Protein AF-A0A7V7Y1K7-F1 (afdb_monomer)

Foldseek 3Di:
DWWFAAPVRHTDDPVCPPDDQGQWTQDPVRDTWGDDDDSQWTADPPPGWIWGDDPNDTHTDDPPDD

pLDDT: mean 85.07, std 14.0, range [36.81, 96.88]

Structure (mmCIF, N/CA/C/O backbone):
data_AF-A0A7V7Y1K7-F1
#
_entry.id   AF-A0A7V7Y1K7-F1
#
loop_
_atom_site.group_PDB
_atom_site.id
_atom_site.type_symbol
_atom_site.label_atom_id
_atom_site.label_alt_id
_atom_site.label_comp_id
_atom_site.label_asym_id
_atom_site.label_entity_id
_atom_site.label_seq_id
_atom_site.pdbx_PDB_ins_code
_atom_site.Cartn_x
_atom_site.Cartn_y
_atom_site.Cartn_z
_atom_site.occupancy
_atom_site.B_iso_or_equiv
_atom_site.auth_seq_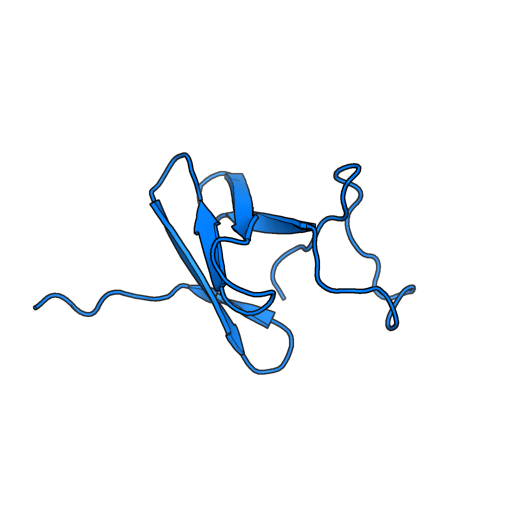id
_atom_site.auth_comp_id
_atom_site.auth_asym_id
_atom_site.auth_atom_id
_atom_site.pdbx_PDB_model_num
ATOM 1 N N . MET A 1 1 ? -5.547 -10.108 2.547 1.00 82.19 1 MET A N 1
ATOM 2 C CA . MET A 1 1 ? -4.206 -9.544 2.324 1.00 82.19 1 MET A CA 1
ATOM 3 C C . MET A 1 1 ? -4.202 -8.818 0.988 1.00 82.19 1 MET A C 1
ATOM 5 O O . MET A 1 1 ? -4.468 -9.453 -0.026 1.00 82.19 1 MET A O 1
ATOM 9 N N . ARG A 1 2 ? -4.003 -7.496 0.986 1.00 89.75 2 ARG A N 1
ATOM 10 C CA . ARG A 1 2 ? -3.963 -6.640 -0.212 1.00 89.75 2 ARG A CA 1
ATOM 11 C C . ARG A 1 2 ? -2.725 -6.960 -1.047 1.00 89.75 2 ARG A C 1
ATOM 13 O O . ARG A 1 2 ? -1.642 -7.160 -0.488 1.00 89.75 2 ARG A O 1
ATOM 20 N N . LYS A 1 3 ? -2.855 -6.983 -2.380 1.00 91.25 3 LYS A N 1
ATOM 21 C CA . LYS A 1 3 ? -1.702 -7.255 -3.252 1.00 91.25 3 LYS A CA 1
ATOM 22 C C . LYS A 1 3 ? -0.668 -6.136 -3.160 1.00 91.25 3 LYS A C 1
ATOM 24 O O . LYS A 1 3 ? -0.996 -4.950 -3.077 1.00 91.25 3 LYS A O 1
ATOM 29 N N . LYS A 1 4 ? 0.595 -6.543 -3.194 1.00 90.00 4 LYS A N 1
ATOM 30 C CA . LYS A 1 4 ? 1.783 -5.698 -3.063 1.00 90.00 4 LYS A CA 1
ATOM 31 C C . LYS A 1 4 ? 2.617 -5.868 -4.322 1.00 90.00 4 LYS A C 1
ATOM 33 O O . LYS A 1 4 ? 2.718 -6.989 -4.813 1.00 90.00 4 LYS A O 1
ATOM 38 N N . PHE A 1 5 ? 3.210 -4.794 -4.823 1.00 90.25 5 PHE A N 1
ATOM 39 C CA . PHE A 1 5 ? 3.988 -4.819 -6.058 1.00 90.25 5 PHE A CA 1
ATOM 40 C C . PHE A 1 5 ? 5.343 -4.151 -5.864 1.00 90.25 5 PHE A C 1
ATOM 42 O O . PHE A 1 5 ? 5.466 -3.166 -5.125 1.00 90.25 5 PHE A O 1
ATOM 49 N N . ASP A 1 6 ? 6.361 -4.693 -6.522 1.00 88.06 6 ASP A N 1
ATOM 50 C CA . ASP A 1 6 ? 7.711 -4.138 -6.505 1.00 88.06 6 ASP A CA 1
ATOM 51 C C . ASP A 1 6 ? 7.840 -2.937 -7.455 1.00 88.06 6 ASP A C 1
ATOM 53 O O . ASP A 1 6 ? 6.853 -2.442 -8.011 1.00 88.06 6 ASP A O 1
ATOM 57 N N . TYR A 1 7 ? 9.066 -2.436 -7.609 1.00 86.50 7 TYR A N 1
ATOM 58 C CA . TYR A 1 7 ? 9.362 -1.312 -8.498 1.00 86.50 7 TYR A CA 1
ATOM 59 C C . TYR A 1 7 ? 8.982 -1.593 -9.962 1.00 86.50 7 TYR A C 1
ATOM 61 O O . TYR A 1 7 ? 8.547 -0.687 -10.669 1.00 86.50 7 TYR A O 1
ATOM 69 N N . TRP A 1 8 ? 9.075 -2.850 -10.398 1.00 88.31 8 TRP A N 1
ATOM 70 C CA . TRP A 1 8 ? 8.742 -3.293 -11.753 1.00 88.31 8 TRP A CA 1
ATOM 71 C C . TRP A 1 8 ? 7.257 -3.633 -11.922 1.00 88.31 8 TRP A C 1
ATOM 73 O O . TRP A 1 8 ? 6.809 -3.959 -13.020 1.00 88.31 8 TRP A O 1
ATOM 83 N N . GLY A 1 9 ? 6.466 -3.536 -10.851 1.00 88.31 9 GLY A N 1
ATOM 84 C CA . GLY A 1 9 ? 5.049 -3.865 -10.871 1.00 88.31 9 GLY A CA 1
ATOM 85 C C . GLY A 1 9 ? 4.757 -5.361 -10.793 1.00 88.31 9 GLY A C 1
ATOM 86 O O . GLY A 1 9 ? 3.621 -5.755 -11.079 1.00 88.31 9 GLY A O 1
ATOM 87 N N . VAL A 1 10 ? 5.747 -6.168 -10.411 1.00 87.75 10 VAL A N 1
ATOM 88 C CA . VAL A 1 10 ? 5.618 -7.608 -10.186 1.00 87.75 10 VAL A CA 1
ATOM 89 C C . VAL A 1 10 ? 4.959 -7.824 -8.823 1.00 87.75 10 VAL A C 1
ATOM 91 O O . VAL A 1 10 ? 5.379 -7.210 -7.835 1.00 87.75 10 VAL A O 1
ATOM 94 N N . PRO A 1 11 ? 3.897 -8.645 -8.737 1.00 87.75 11 PRO A N 1
ATOM 95 C CA . PRO A 1 11 ? 3.260 -8.941 -7.466 1.00 87.75 11 PRO A CA 1
ATOM 96 C C . PRO A 1 11 ? 4.220 -9.709 -6.555 1.00 87.75 11 PRO A C 1
ATOM 98 O O . PRO A 1 11 ? 4.882 -10.655 -6.980 1.00 87.75 11 PRO A O 1
ATOM 101 N N . PHE A 1 12 ? 4.261 -9.331 -5.282 1.00 81.81 12 PHE A N 1
ATOM 102 C CA . PHE A 1 12 ? 4.976 -10.093 -4.267 1.00 81.81 12 PHE A CA 1
ATOM 103 C C . PHE A 1 12 ? 4.301 -11.461 -4.127 1.00 81.81 12 PHE A C 1
ATOM 105 O O . PHE A 1 12 ? 3.111 -11.534 -3.817 1.00 81.81 12 PHE A O 1
ATOM 112 N N . SER A 1 13 ? 5.052 -12.542 -4.330 1.00 72.12 13 SER A N 1
ATOM 113 C CA . SER A 1 13 ? 4.597 -13.887 -3.973 1.00 72.12 13 SER A CA 1
ATOM 114 C C . SER A 1 13 ? 4.853 -14.168 -2.493 1.00 72.12 13 SER A C 1
ATOM 116 O O . SER A 1 13 ? 5.834 -13.669 -1.937 1.00 72.12 13 SER A O 1
ATOM 118 N N . GLU A 1 14 ? 4.070 -15.063 -1.888 1.00 59.78 14 GLU A N 1
ATOM 119 C CA . GLU A 1 14 ? 4.323 -15.603 -0.537 1.00 59.78 14 GLU A CA 1
ATOM 120 C C . GLU A 1 14 ? 5.734 -16.209 -0.380 1.00 59.78 14 GLU A C 1
ATOM 122 O O . GLU A 1 14 ? 6.257 -16.296 0.726 1.00 59.78 14 GLU A O 1
ATOM 127 N N . LEU A 1 15 ? 6.382 -16.566 -1.496 1.00 54.12 15 LEU A N 1
ATOM 128 C CA . LEU A 1 15 ? 7.726 -17.149 -1.555 1.00 54.12 15 LEU A CA 1
ATOM 129 C C . LEU A 1 15 ? 8.873 -16.150 -1.317 1.00 54.12 15 LEU A C 1
ATOM 131 O O . LEU A 1 15 ? 10.012 -16.580 -1.143 1.00 54.12 15 LEU A O 1
ATOM 135 N N . PHE A 1 16 ? 8.606 -14.839 -1.273 1.00 56.16 16 PHE A N 1
ATOM 136 C CA . PHE A 1 16 ? 9.627 -13.816 -0.994 1.00 56.16 16 PHE A CA 1
ATOM 137 C C . PHE A 1 16 ? 9.301 -13.027 0.286 1.00 56.16 16 PHE A C 1
ATOM 139 O O . PHE A 1 16 ? 9.043 -11.822 0.228 1.00 56.16 16 PHE A O 1
ATOM 146 N N . PRO A 1 17 ? 9.334 -13.680 1.467 1.00 55.34 17 PRO A N 1
ATOM 147 C CA . PRO A 1 17 ? 8.945 -13.069 2.741 1.00 55.34 17 PRO A CA 1
ATOM 148 C C . PRO A 1 17 ? 9.887 -11.946 3.205 1.00 55.34 17 PRO A C 1
ATOM 150 O O . PRO A 1 17 ? 9.507 -11.143 4.052 1.00 55.34 17 PRO A O 1
ATOM 153 N N . ASN A 1 18 ? 11.097 -11.866 2.640 1.00 56.19 18 ASN A N 1
ATOM 154 C CA . ASN A 1 18 ? 12.149 -10.939 3.069 1.00 56.19 18 ASN A CA 1
ATOM 155 C C . ASN A 1 18 ? 12.269 -9.675 2.207 1.00 56.19 18 ASN A C 1
ATOM 157 O O . ASN A 1 18 ? 13.223 -8.915 2.376 1.00 56.19 18 ASN A O 1
ATOM 161 N N . TYR A 1 19 ? 11.358 -9.440 1.259 1.00 59.75 19 TYR A N 1
ATOM 162 C CA . TYR A 1 19 ? 11.493 -8.276 0.390 1.00 59.75 19 TYR A CA 1
ATOM 163 C C . TYR A 1 19 ? 11.153 -6.970 1.118 1.00 59.75 19 TYR A C 1
ATOM 165 O O . TYR A 1 19 ? 10.187 -6.872 1.880 1.00 59.75 19 TYR A O 1
ATOM 173 N N . HIS A 1 20 ? 11.972 -5.957 0.834 1.00 70.31 20 HIS A N 1
ATOM 174 C CA . HIS A 1 20 ? 11.802 -4.580 1.275 1.00 70.31 20 HIS A CA 1
ATOM 175 C C . HIS A 1 20 ? 10.390 -4.058 0.966 1.00 70.31 20 HIS A C 1
ATOM 177 O O . HIS A 1 20 ? 9.698 -4.566 0.086 1.00 70.31 20 HIS A O 1
ATOM 183 N N . ALA A 1 21 ? 9.978 -3.029 1.712 1.00 81.12 21 ALA A N 1
ATOM 184 C CA . ALA A 1 21 ? 8.705 -2.332 1.559 1.00 81.12 21 ALA A CA 1
ATOM 185 C C . ALA A 1 21 ? 8.206 -2.262 0.098 1.00 81.12 21 ALA A C 1
ATOM 187 O O . ALA A 1 21 ? 8.975 -1.862 -0.780 1.00 81.12 21 ALA A O 1
ATOM 188 N N . PRO A 1 22 ? 6.933 -2.602 -0.176 1.00 89.12 22 PRO A N 1
ATOM 189 C CA . PRO A 1 22 ? 6.425 -2.627 -1.540 1.00 89.12 22 PRO A CA 1
ATOM 190 C C . PRO A 1 22 ? 6.497 -1.249 -2.186 1.00 89.12 22 PRO A C 1
ATOM 192 O O . PRO A 1 22 ? 6.303 -0.226 -1.532 1.00 89.12 22 PRO A O 1
ATOM 195 N N . HIS A 1 23 ? 6.739 -1.196 -3.489 1.00 90.12 23 HIS A N 1
ATOM 196 C CA . HIS A 1 23 ? 6.755 0.083 -4.190 1.00 90.12 23 HIS A CA 1
ATOM 197 C C . HIS A 1 23 ? 5.336 0.640 -4.337 1.00 90.12 23 HIS A C 1
ATOM 199 O O . HIS A 1 23 ? 5.092 1.830 -4.122 1.00 90.12 23 HIS A O 1
ATOM 205 N N . THR A 1 24 ? 4.381 -0.242 -4.641 1.00 94.25 24 THR A N 1
ATOM 206 C CA . THR A 1 24 ? 2.957 0.090 -4.705 1.00 94.25 24 THR A CA 1
ATOM 207 C C . THR A 1 24 ? 2.094 -1.009 -4.098 1.00 94.25 24 THR A C 1
ATOM 209 O O . THR A 1 24 ? 2.520 -2.156 -3.954 1.00 94.25 24 THR A O 1
ATOM 212 N N . VAL A 1 25 ? 0.864 -0.657 -3.734 1.00 93.75 25 VAL A N 1
ATOM 213 C CA . VAL A 1 25 ? -0.148 -1.599 -3.239 1.00 93.75 25 VAL A CA 1
ATOM 214 C C . VAL A 1 25 ? -1.416 -1.468 -4.072 1.00 93.75 25 VAL A C 1
ATOM 216 O O . VAL A 1 25 ? -1.681 -0.408 -4.640 1.00 93.75 25 VAL A O 1
ATOM 219 N N . GLU A 1 26 ? -2.187 -2.543 -4.178 1.00 95.75 26 GLU A N 1
ATOM 220 C CA . GLU A 1 26 ? -3.473 -2.544 -4.886 1.00 95.75 26 GLU A CA 1
ATOM 221 C C . GLU A 1 26 ? -4.399 -1.469 -4.308 1.00 95.75 26 GLU A C 1
ATOM 223 O O . GLU A 1 26 ? -4.405 -1.239 -3.106 1.00 95.75 26 GLU A O 1
ATOM 228 N N . CYS A 1 27 ? -5.164 -0.771 -5.135 1.00 95.69 27 CYS A N 1
ATOM 229 C CA . CYS A 1 27 ? -6.222 0.136 -4.707 1.00 95.69 27 CYS A CA 1
ATOM 230 C C . CYS A 1 27 ? -7.579 -0.488 -5.030 1.00 95.69 27 CYS A C 1
ATOM 232 O O . CYS A 1 27 ? -7.728 -1.170 -6.040 1.00 95.69 27 CYS A O 1
ATOM 234 N N . ASP A 1 28 ? -8.603 -0.185 -4.235 1.00 94.06 28 ASP A N 1
ATOM 235 C CA . ASP A 1 28 ? -9.956 -0.705 -4.473 1.00 94.06 28 ASP A CA 1
ATOM 236 C C . ASP A 1 28 ? -10.584 -0.179 -5.777 1.00 94.06 28 ASP A C 1
ATOM 238 O O . ASP A 1 28 ? -11.585 -0.717 -6.233 1.00 94.06 28 ASP A O 1
ATOM 242 N N . CYS A 1 29 ? -10.036 0.887 -6.373 1.00 93.75 29 CYS A N 1
ATOM 243 C CA . CYS A 1 29 ? -10.473 1.385 -7.681 1.00 93.75 29 CYS A CA 1
ATOM 244 C C . CYS A 1 29 ? -9.805 0.660 -8.865 1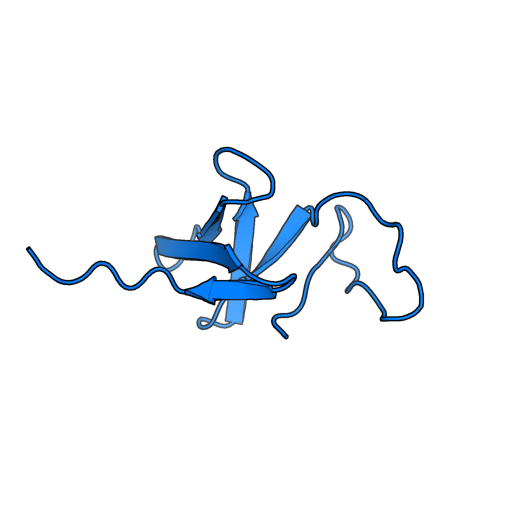.00 93.75 29 CYS A C 1
ATOM 246 O O . CYS A 1 29 ? -9.925 1.124 -9.991 1.00 93.75 29 CYS A O 1
ATOM 248 N N . GLY A 1 30 ? -9.060 -0.424 -8.618 1.00 93.06 30 GLY A N 1
ATOM 249 C CA . GLY A 1 30 ? -8.334 -1.192 -9.638 1.00 93.06 30 GLY A CA 1
ATOM 250 C C . GLY A 1 30 ? -6.928 -0.665 -9.947 1.00 93.06 30 GLY A C 1
ATOM 251 O O . GLY A 1 30 ? -6.107 -1.381 -10.512 1.00 93.06 30 GLY A O 1
ATOM 252 N N . GLU A 1 31 ? -6.628 0.560 -9.519 1.00 95.38 31 GLU A N 1
ATOM 253 C CA . GLU A 1 31 ? -5.331 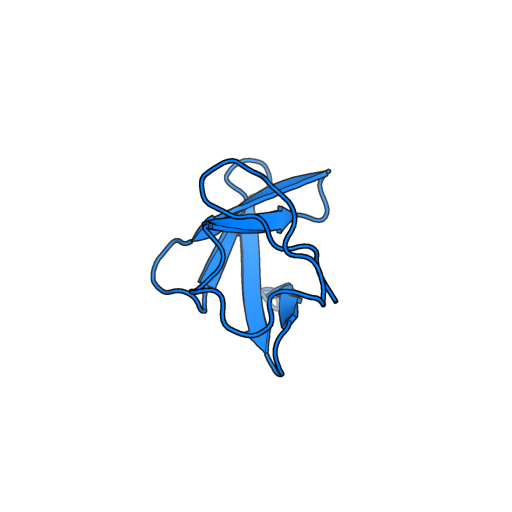1.209 -9.715 1.00 95.38 31 GLU A CA 1
ATOM 254 C C . GLU A 1 31 ? -4.311 0.827 -8.634 1.00 95.38 31 GLU A C 1
ATOM 256 O O . GLU A 1 31 ? -4.567 0.007 -7.750 1.00 95.38 31 GLU A O 1
ATOM 261 N N . ARG A 1 32 ? -3.131 1.453 -8.670 1.00 95.31 32 ARG A N 1
ATOM 262 C CA . ARG A 1 32 ? -2.056 1.229 -7.693 1.00 95.31 32 ARG A CA 1
ATOM 263 C C . ARG A 1 32 ? -1.832 2.454 -6.812 1.00 95.31 32 ARG A C 1
ATOM 265 O O . ARG A 1 32 ? -1.627 3.565 -7.300 1.00 95.31 32 ARG A O 1
ATOM 272 N N . ALA A 1 33 ? -1.847 2.249 -5.500 1.00 96.44 33 ALA A N 1
ATOM 273 C CA . ALA A 1 33 ? -1.494 3.268 -4.523 1.00 96.44 33 ALA A CA 1
ATOM 274 C C . ALA A 1 33 ? 0.026 3.330 -4.331 1.00 96.44 33 ALA A C 1
ATOM 276 O O . ALA A 1 33 ? 0.694 2.297 -4.250 1.00 96.44 33 ALA A O 1
ATOM 277 N N . LYS A 1 34 ? 0.566 4.549 -4.258 1.00 95.31 34 LYS A N 1
ATOM 278 C CA . LYS A 1 34 ? 2.000 4.834 -4.114 1.00 95.31 34 LYS A CA 1
ATOM 279 C C . LYS A 1 34 ? 2.326 5.230 -2.681 1.00 95.31 34 LYS A C 1
ATOM 281 O O . LYS A 1 34 ? 1.496 5.837 -2.009 1.00 95.31 34 LYS A O 1
ATOM 286 N N . CYS A 1 35 ? 3.533 4.910 -2.227 1.00 93.00 35 CYS A N 1
ATOM 287 C CA . CYS A 1 35 ? 4.050 5.379 -0.943 1.00 93.00 35 CYS A CA 1
ATOM 288 C C . CYS A 1 35 ? 4.134 6.917 -0.937 1.00 93.00 35 CYS A C 1
ATOM 290 O O . CYS A 1 35 ? 4.665 7.495 -1.884 1.00 93.00 35 CYS A O 1
ATOM 292 N N . ILE A 1 36 ? 3.626 7.576 0.112 1.00 92.31 36 ILE A N 1
ATOM 293 C CA . ILE A 1 36 ? 3.607 9.054 0.203 1.00 92.31 36 ILE A CA 1
ATOM 294 C C . ILE A 1 36 ? 4.435 9.640 1.349 1.00 92.31 36 ILE A C 1
ATOM 296 O O . ILE A 1 36 ? 4.668 10.844 1.385 1.00 92.31 36 ILE A O 1
ATOM 300 N N . LYS A 1 37 ? 4.864 8.824 2.314 1.00 81.94 37 LYS A N 1
ATOM 301 C CA . LYS A 1 37 ? 5.651 9.313 3.461 1.00 81.94 37 LYS A CA 1
ATOM 302 C C . LYS A 1 37 ? 6.629 8.271 3.973 1.00 81.94 37 LYS A C 1
ATOM 304 O O . LYS A 1 37 ? 7.804 8.550 4.166 1.00 81.94 37 LYS A O 1
ATOM 309 N N . SER A 1 38 ? 6.131 7.068 4.213 1.00 83.38 38 SER A N 1
ATOM 310 C CA . SER A 1 38 ? 6.921 5.919 4.636 1.00 83.38 38 SER A CA 1
ATOM 311 C C . SER A 1 38 ? 6.275 4.658 4.091 1.00 83.38 38 SER A C 1
ATOM 313 O O . SER A 1 38 ? 5.109 4.688 3.696 1.00 83.38 38 SER A O 1
ATOM 315 N N . TYR A 1 39 ? 6.981 3.530 4.171 1.00 83.94 39 TYR A N 1
ATOM 316 C CA . TYR A 1 39 ? 6.433 2.209 3.845 1.00 83.94 39 TYR A CA 1
ATOM 317 C C . TYR A 1 39 ? 5.165 1.838 4.630 1.00 83.94 39 TYR A C 1
ATOM 319 O O . TYR A 1 39 ? 4.621 0.760 4.449 1.00 83.94 39 TYR A O 1
ATOM 327 N N . ARG A 1 40 ? 4.695 2.682 5.551 1.00 89.75 40 ARG A N 1
ATOM 328 C CA . ARG A 1 40 ? 3.442 2.474 6.266 1.00 89.75 40 ARG A CA 1
ATOM 329 C C . ARG A 1 40 ? 2.259 3.176 5.622 1.00 89.75 40 ARG A C 1
ATOM 331 O O . ARG A 1 40 ? 1.154 2.815 5.985 1.00 89.75 40 ARG A O 1
ATOM 338 N N . LEU A 1 41 ? 2.449 4.150 4.727 1.00 93.88 41 LEU A N 1
ATOM 339 C CA . LEU A 1 41 ? 1.365 4.997 4.224 1.00 93.88 41 LEU A CA 1
ATOM 340 C C . LEU A 1 41 ? 1.400 5.139 2.702 1.00 93.88 41 LEU A C 1
ATOM 342 O O . LEU A 1 41 ? 2.338 5.706 2.134 1.00 93.88 41 LEU A O 1
ATOM 346 N N . TYR A 1 42 ? 0.325 4.678 2.069 1.00 95.50 42 TYR A N 1
ATOM 347 C CA . TYR A 1 42 ? 0.140 4.698 0.623 1.00 95.50 42 TYR A CA 1
ATOM 348 C C . TYR A 1 42 ? -1.099 5.504 0.268 1.00 95.50 42 TYR A C 1
ATOM 350 O O . TYR A 1 42 ? -2.078 5.496 1.008 1.00 95.50 42 TYR A O 1
ATOM 358 N N . GLN A 1 43 ? -1.077 6.172 -0.879 1.00 96.88 43 GLN A N 1
ATOM 359 C CA . GLN A 1 43 ? -2.225 6.888 -1.415 1.00 96.88 43 GLN A CA 1
ATOM 360 C C . GLN A 1 43 ? -2.408 6.570 -2.893 1.00 96.88 43 GLN A C 1
ATOM 362 O O . GLN A 1 43 ? -1.450 6.533 -3.668 1.00 96.88 43 GLN A O 1
ATOM 367 N N . CYS A 1 44 ? -3.653 6.330 -3.290 1.00 96.44 44 CYS A N 1
ATOM 368 C CA . CYS A 1 44 ? -4.009 6.211 -4.691 1.00 96.44 44 CYS A CA 1
ATOM 369 C C . CYS A 1 44 ? -3.99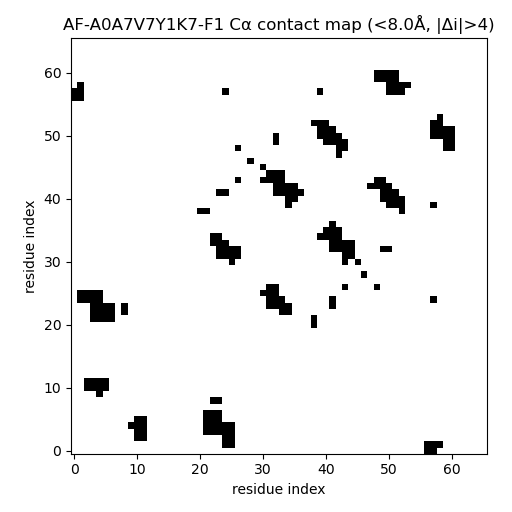2 7.595 -5.352 1.00 96.44 44 CYS A C 1
ATOM 371 O O . CYS A 1 44 ? -4.738 8.469 -4.909 1.00 96.44 44 CYS A O 1
ATOM 373 N N . PRO A 1 45 ? -3.204 7.803 -6.421 1.00 95.31 45 PRO A N 1
ATOM 374 C CA . PRO A 1 45 ? -3.190 9.077 -7.134 1.00 95.31 45 PRO A CA 1
ATOM 375 C C . PRO A 1 45 ? -4.482 9.332 -7.926 1.00 95.31 45 PRO A C 1
ATOM 377 O O . PRO A 1 45 ? -4.732 10.467 -8.305 1.00 95.31 45 PRO A O 1
ATOM 380 N N . ILE A 1 46 ? -5.293 8.294 -8.172 1.00 96.50 46 ILE A N 1
ATOM 381 C CA . ILE A 1 46 ? -6.512 8.385 -8.984 1.00 96.50 46 ILE A CA 1
ATOM 382 C C . ILE A 1 46 ? -7.737 8.680 -8.118 1.00 96.50 46 ILE A C 1
ATOM 384 O O . ILE A 1 46 ? -8.434 9.661 -8.346 1.00 96.50 46 ILE A O 1
ATOM 388 N N . CYS A 1 47 ? -7.996 7.861 -7.095 1.00 95.50 47 CYS A N 1
ATOM 389 C CA . CYS A 1 47 ? -9.192 8.008 -6.258 1.00 95.50 47 CYS A CA 1
ATOM 390 C C . CYS A 1 47 ? -8.915 8.625 -4.878 1.00 95.50 47 CYS A C 1
ATOM 392 O O . CYS A 1 47 ? -9.808 8.669 -4.037 1.00 95.50 47 CYS A O 1
ATOM 394 N N . GLY A 1 48 ? -7.669 9.006 -4.581 1.00 94.12 48 GLY A N 1
ATOM 395 C CA . GLY A 1 48 ? -7.284 9.668 -3.330 1.00 94.12 48 GLY A CA 1
ATOM 396 C C . GLY A 1 48 ? -7.290 8.796 -2.068 1.00 94.12 48 GLY A C 1
ATOM 397 O O . GLY A 1 48 ? -6.782 9.250 -1.041 1.00 94.12 48 GLY A O 1
ATOM 398 N N . LYS A 1 49 ? -7.805 7.557 -2.130 1.00 95.00 49 LYS A N 1
ATOM 399 C CA . LYS A 1 49 ? -7.858 6.617 -0.995 1.00 95.00 49 LYS A CA 1
ATOM 400 C C . LYS A 1 49 ? -6.473 6.393 -0.402 1.00 95.00 49 LYS A C 1
ATOM 402 O O . LYS A 1 49 ? -5.502 6.204 -1.139 1.00 95.00 49 LYS A O 1
ATOM 407 N N . LYS A 1 50 ? -6.406 6.378 0.926 1.00 95.81 50 LYS A N 1
ATOM 408 C CA . LYS A 1 50 ? -5.173 6.174 1.687 1.00 95.81 50 LYS A CA 1
ATOM 409 C C . LYS A 1 50 ? -5.204 4.819 2.378 1.00 95.81 50 LYS A C 1
ATOM 411 O O . LYS A 1 50 ? -6.255 4.386 2.841 1.00 95.81 50 LYS A O 1
ATOM 416 N N . TYR A 1 51 ? -4.046 4.183 2.482 1.00 94.88 51 TYR A N 1
ATOM 417 C CA . TYR A 1 51 ? -3.888 2.872 3.094 1.00 94.88 51 TYR A CA 1
ATOM 418 C C . TYR A 1 51 ? -2.743 2.886 4.097 1.00 94.88 51 TYR A C 1
ATOM 420 O O . TYR A 1 51 ? -1.663 3.397 3.786 1.00 94.88 51 TYR A O 1
ATOM 428 N N . THR A 1 52 ? -2.967 2.305 5.277 1.00 93.81 52 THR A N 1
ATOM 429 C CA . THR A 1 52 ? -1.949 2.166 6.326 1.00 93.81 52 THR A CA 1
ATOM 430 C C . THR A 1 52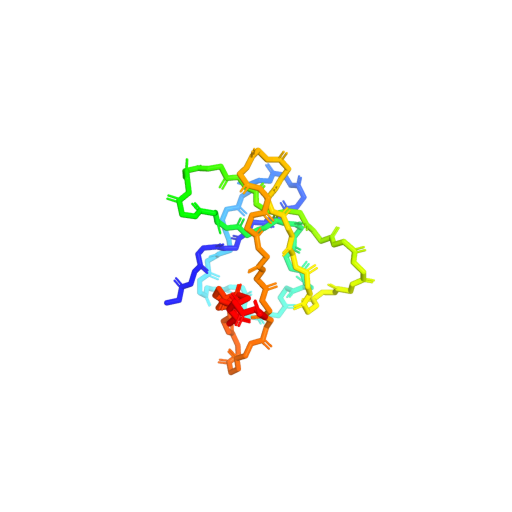 ? -1.553 0.712 6.546 1.00 93.81 52 THR A C 1
ATOM 432 O O . THR A 1 52 ? -2.398 -0.179 6.482 1.00 93.81 52 THR A O 1
ATOM 435 N N . LEU A 1 53 ? -0.278 0.468 6.848 1.00 90.81 53 LEU A N 1
ATOM 436 C CA . LEU A 1 53 ? 0.205 -0.849 7.260 1.00 90.81 53 LEU A CA 1
ATOM 437 C C . LEU A 1 53 ? -0.320 -1.193 8.665 1.00 90.81 53 LEU A C 1
ATOM 439 O O . LEU A 1 53 ? -0.067 -0.458 9.619 1.00 90.81 53 LEU A O 1
ATOM 443 N N . SER A 1 54 ? -1.007 -2.324 8.789 1.00 88.94 54 SER A N 1
ATOM 444 C CA . SER A 1 54 ? -1.539 -2.888 10.030 1.00 88.94 54 SER A CA 1
ATOM 445 C C . SER A 1 54 ? -1.442 -4.414 9.976 1.00 88.94 54 SER A C 1
ATOM 447 O O . SER A 1 54 ? -1.863 -5.018 8.994 1.00 88.94 54 SER A O 1
ATOM 449 N N . TYR A 1 55 ? -0.834 -5.041 10.990 1.00 85.50 55 TYR A N 1
ATOM 450 C CA . TYR A 1 55 ? -0.637 -6.503 11.077 1.00 85.50 55 TYR A CA 1
ATOM 451 C C . TYR A 1 55 ? -0.123 -7.171 9.780 1.00 85.50 55 TYR A C 1
ATOM 453 O O . TYR A 1 55 ? -0.545 -8.263 9.414 1.00 85.50 55 TYR A O 1
ATOM 461 N N . GLY A 1 56 ? 0.798 -6.511 9.067 1.00 84.06 56 GLY A N 1
ATOM 462 C CA . GLY A 1 56 ? 1.394 -7.040 7.833 1.00 84.06 56 GLY A CA 1
ATOM 463 C C . GLY A 1 56 ? 0.580 -6.804 6.553 1.00 84.06 56 GLY A C 1
ATOM 464 O O . GLY A 1 56 ? 1.045 -7.178 5.471 1.00 84.06 56 GLY A O 1
ATOM 465 N N . ASP A 1 57 ? -0.573 -6.137 6.636 1.00 88.62 57 ASP A N 1
ATOM 466 C CA . ASP A 1 57 ? -1.425 -5.795 5.495 1.00 88.62 57 ASP A CA 1
ATOM 467 C C . ASP A 1 57 ? -1.689 -4.287 5.382 1.00 88.62 57 ASP A C 1
ATOM 469 O O . ASP A 1 57 ? -1.532 -3.541 6.344 1.00 88.62 57 ASP A O 1
ATOM 473 N N . TYR A 1 58 ? -2.084 -3.823 4.198 1.00 91.12 58 TYR A N 1
ATOM 474 C CA . TYR A 1 58 ? -2.435 -2.424 3.955 1.00 91.12 58 TYR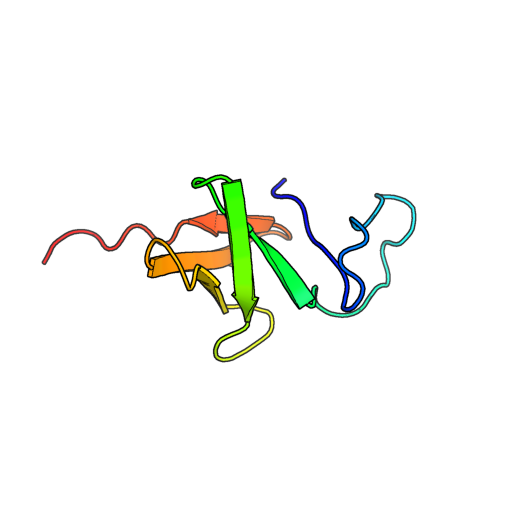 A CA 1
ATOM 475 C C . TYR A 1 58 ? -3.952 -2.249 3.964 1.00 91.12 58 TYR A C 1
ATOM 477 O O . TYR A 1 58 ? -4.648 -2.644 3.024 1.00 91.12 58 TYR A O 1
ATOM 485 N N . ILE A 1 59 ? -4.454 -1.636 5.033 1.00 93.94 59 ILE A N 1
ATOM 486 C CA . ILE A 1 59 ? -5.884 -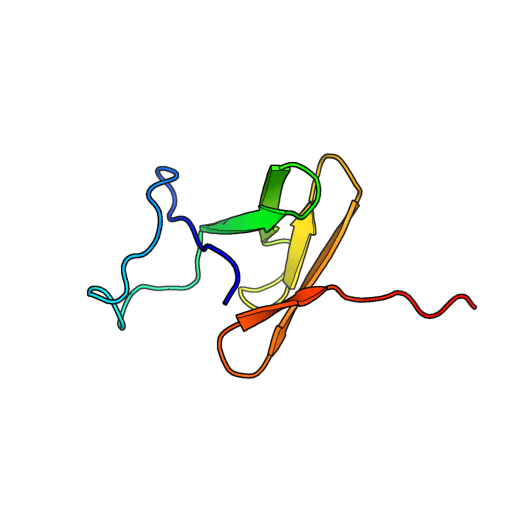1.422 5.272 1.00 93.94 59 ILE A CA 1
ATOM 487 C C . ILE A 1 59 ? -6.294 -0.002 4.889 1.00 93.94 59 ILE A C 1
ATOM 489 O O . ILE A 1 59 ? -5.497 0.931 5.009 1.00 93.94 59 ILE A O 1
ATOM 493 N N . LEU A 1 60 ? -7.529 0.160 4.411 1.00 95.31 60 LEU A N 1
ATOM 494 C CA . LEU A 1 60 ? -8.087 1.465 4.057 1.00 95.31 60 LEU A CA 1
ATOM 495 C C . LEU A 1 60 ? -8.154 2.358 5.301 1.00 95.31 60 LEU A C 1
ATOM 497 O O . LEU A 1 60 ? -8.616 1.933 6.357 1.00 95.31 60 LEU A O 1
ATOM 501 N N . ILE A 1 61 ? -7.702 3.602 5.163 1.00 93.44 61 ILE A N 1
ATOM 502 C CA . ILE A 1 61 ? -7.943 4.643 6.157 1.00 93.44 61 ILE A CA 1
ATOM 503 C C . ILE A 1 61 ? -9.302 5.244 5.826 1.00 93.44 61 ILE A C 1
ATOM 505 O O . ILE A 1 61 ? -9.426 6.052 4.905 1.00 93.44 61 ILE A O 1
ATOM 509 N N . GLU A 1 62 ? -10.324 4.828 6.563 1.00 84.56 62 GLU A N 1
ATOM 510 C CA . GLU A 1 62 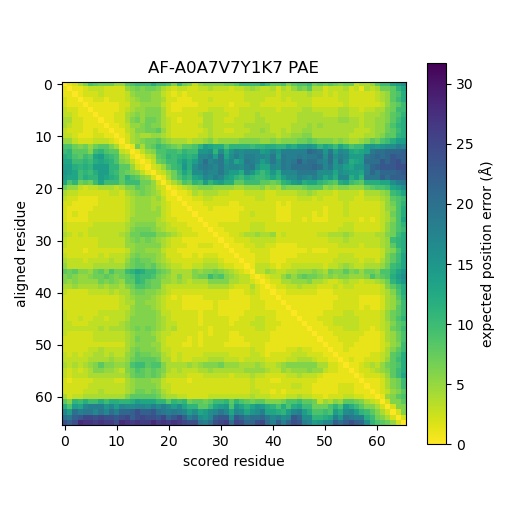? -11.603 5.525 6.557 1.00 84.56 62 GLU A CA 1
ATOM 511 C C . GLU A 1 62 ? -11.404 6.850 7.294 1.00 84.56 62 GLU A C 1
ATOM 513 O O . GLU A 1 62 ? -11.197 6.879 8.511 1.00 84.56 62 GLU A O 1
ATOM 518 N N . GLU A 1 63 ? -11.413 7.966 6.564 1.00 69.38 63 GLU A N 1
ATOM 519 C CA . GLU A 1 63 ? -11.546 9.271 7.202 1.00 69.38 63 GLU A CA 1
ATOM 520 C C . GLU A 1 63 ? -12.962 9.312 7.787 1.00 69.38 63 GLU A C 1
ATOM 522 O O . GLU A 1 63 ? -13.932 9.568 7.076 1.00 69.38 63 GLU A O 1
ATOM 527 N N . LYS A 1 64 ? -13.095 8.972 9.079 1.00 56.22 64 LYS A N 1
ATOM 528 C CA . LYS A 1 64 ? -14.333 9.214 9.824 1.00 56.22 64 LYS A CA 1
ATOM 529 C C . LYS A 1 64 ? -14.645 10.695 9.658 1.00 56.22 64 LYS A C 1
ATOM 531 O O . LYS A 1 64 ? -13.872 11.532 10.125 1.00 56.22 64 LYS A O 1
ATOM 536 N N . GLY A 1 65 ? -15.722 10.971 8.922 1.00 49.09 65 GLY A N 1
ATOM 537 C CA . GLY A 1 65 ? -16.189 12.314 8.615 1.00 49.09 65 GLY A CA 1
ATOM 538 C C . GLY A 1 65 ? -16.166 13.179 9.868 1.00 49.09 65 GLY A C 1
ATOM 539 O O . GLY A 1 65 ? -16.640 12.763 10.927 1.00 49.09 65 GLY A O 1
ATOM 540 N N . ARG A 1 66 ? -15.525 14.335 9.731 1.00 36.81 66 ARG A N 1
ATOM 541 C CA . ARG A 1 66 ? -15.526 15.401 10.723 1.00 36.81 66 ARG A CA 1
ATOM 542 C C . ARG A 1 66 ? -16.849 16.150 10.678 1.00 36.81 66 ARG A C 1
ATOM 544 O O . ARG A 1 66 ? -17.370 16.313 9.554 1.00 36.81 66 ARG A O 1
#

Radius of gyration: 11.65 Å; Cα contacts (8 Å, |Δi|>4): 113; chains: 1; bounding box: 28×32×23 Å

Solvent-accessible surface area (backbone atoms only — not comparable to full-atom values): 4108 Å² total; per-residue (Å²): 127,64,56,36,17,41,88,88,64,51,67,70,53,89,90,56,83,82,63,71,75,58,46,27,31,64,34,97,86,76,50,64,14,34,62,76,83,45,88,47,36,28,33,22,87,85,81,63,53,37,29,36,61,51,99,93,28,61,42,76,59,76,77,74,81,127

Sequence (66 aa):
MRKKFDYWGVPFSELFPNYHAPHTVECDC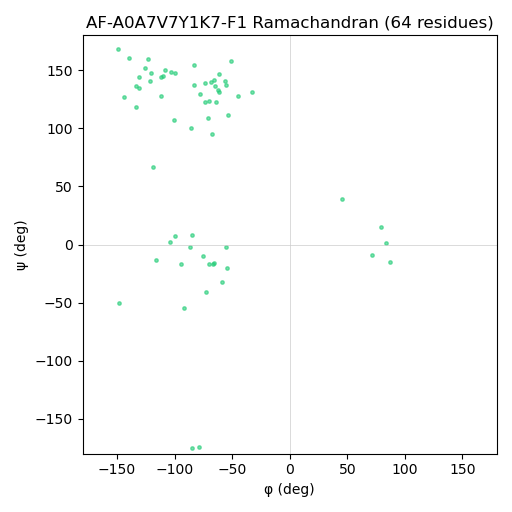GERAKCIKSYRLYQCPICGKKYTLSYGDYILIEEKGR

Organism: Enterococcus faecium (NCBI:txid1352)

Nearest PDB structures (foldseek):
  2jny-assembly1_A  TM=5.501E-01  e=4.085E+00  Corynebacterium glutamicum
  6sc9-assembly1_A  TM=5.777E-01  e=4.333E+00  Homo sapiens
  6sc8-assembly1_A  TM=5.794E-01  e=8.799E+00  Homo sapiens
  2dmo-assembly1_A  TM=2.947E-01  e=9.334E+00  Homo sapiens

Secondary structure (DSSP, 8-state):
---EE-TT-PBPPTT-TT--S-SEEE-TTSSEEEESSSTTEEE-TTT--EEEEETTEEEE------

Mean predicted aligned error: 5.4 Å